Protein AF-A0A7V9KFX0-F1 (afdb_monomer_lite)

Sequence (135 aa):
MPDAVTHWNDVLLDVIRQIGGPPGPIARGGAMMHGAVYDAVNSIVPTHEPYLVTVAASSSASLDSAIAHAAHDTLAAAFPGTTVDLAGELSSALTGIGASASAAEIAAGKAVGRAAALAMVQKRTGDGSDVNLPY

Foldseek 3Di:
DPDLLVLLVVVLVVQCVQPPDDPLLSVLLVVLLVLLLQLLQCLLVVPDDRPFDRDPADVLADSSLLSLLLSLLSNCLSRVPGPRPSVVSSVVSVVVCVVPHDPVSSVRSNVSNNVSNVRSSVVVVPPCSPPDDDD

Radius of gyration: 14.94 Å; chains: 1; bounding box: 34×22×54 Å

Structure (mmCIF, N/CA/C/O backbone):
data_AF-A0A7V9KFX0-F1
#
_entry.id   AF-A0A7V9KFX0-F1
#
loop_
_atom_site.group_PDB
_atom_site.id
_atom_site.type_symbol
_atom_site.label_atom_id
_atom_site.label_alt_id
_atom_site.label_comp_id
_atom_site.label_asym_id
_atom_site.label_entity_id
_atom_site.label_seq_id
_atom_site.pdbx_PDB_ins_code
_atom_site.Cartn_x
_atom_site.Cartn_y
_atom_site.Cartn_z
_atom_site.occupancy
_atom_site.B_iso_or_equiv
_atom_site.auth_seq_id
_atom_site.auth_comp_id
_atom_site.auth_asym_id
_atom_site.auth_atom_id
_atom_site.pdbx_PDB_model_num
ATOM 1 N N . MET A 1 1 ? 3.073 11.904 14.809 1.00 49.19 1 MET A N 1
ATOM 2 C CA . MET A 1 1 ? 3.679 11.370 13.572 1.00 49.19 1 MET A CA 1
ATOM 3 C C . MET A 1 1 ? 3.079 12.114 12.387 1.00 49.19 1 MET A C 1
ATOM 5 O O . MET A 1 1 ? 1.978 12.633 12.558 1.00 49.19 1 MET A O 1
ATOM 9 N N . PRO A 1 2 ? 3.789 12.233 11.250 1.00 62.19 2 PRO A N 1
ATOM 10 C CA . PRO A 1 2 ? 3.164 12.657 10.000 1.00 62.19 2 PRO A CA 1
ATOM 11 C C . PRO A 1 2 ? 2.000 11.721 9.641 1.00 62.19 2 PRO A C 1
ATOM 13 O O . PRO A 1 2 ? 1.943 10.591 10.125 1.00 62.19 2 PRO A O 1
ATOM 16 N N . ASP A 1 3 ? 1.081 12.206 8.812 1.00 89.12 3 ASP A N 1
ATOM 17 C CA . ASP A 1 3 ? 0.002 11.408 8.225 1.00 89.12 3 ASP A CA 1
ATOM 18 C C . ASP A 1 3 ? 0.552 10.137 7.539 1.00 89.12 3 ASP A C 1
ATOM 20 O O . ASP A 1 3 ? 1.591 10.188 6.874 1.00 89.12 3 ASP A O 1
ATOM 24 N N . ALA A 1 4 ? -0.130 8.996 7.706 1.00 93.75 4 ALA A N 1
ATOM 25 C CA . ALA A 1 4 ? 0.362 7.698 7.241 1.00 93.75 4 ALA A CA 1
ATOM 26 C C . ALA A 1 4 ? 0.576 7.665 5.719 1.00 93.75 4 ALA A C 1
ATOM 28 O O . ALA A 1 4 ? 1.569 7.107 5.253 1.00 93.75 4 ALA A O 1
ATOM 29 N N . VAL A 1 5 ? -0.302 8.297 4.932 1.00 96.19 5 VAL A N 1
ATOM 30 C CA . VAL A 1 5 ? -0.151 8.353 3.468 1.00 96.19 5 VAL A CA 1
ATOM 31 C C . VAL A 1 5 ? 1.081 9.168 3.086 1.00 96.19 5 VAL A C 1
ATOM 33 O O . VAL A 1 5 ? 1.836 8.767 2.201 1.00 96.19 5 VAL A O 1
ATOM 36 N N . THR A 1 6 ? 1.316 10.279 3.783 1.00 96.62 6 THR A N 1
ATOM 37 C CA . THR A 1 6 ? 2.491 11.133 3.566 1.00 96.62 6 THR A CA 1
ATOM 38 C C . THR A 1 6 ? 3.788 10.391 3.893 1.00 96.62 6 THR A C 1
ATOM 40 O O . THR A 1 6 ? 4.719 10.415 3.093 1.00 96.62 6 THR A O 1
ATOM 43 N N . HIS A 1 7 ? 3.828 9.658 5.010 1.00 96.56 7 HIS A N 1
ATOM 44 C CA . HIS A 1 7 ? 4.980 8.829 5.372 1.00 96.56 7 HIS A CA 1
ATOM 45 C C . HIS A 1 7 ? 5.316 7.795 4.285 1.00 96.56 7 HIS A C 1
ATOM 47 O O . HIS A 1 7 ? 6.457 7.721 3.839 1.00 96.56 7 HIS A O 1
ATOM 53 N N . TRP A 1 8 ? 4.328 7.040 3.797 1.00 98.12 8 TRP A N 1
ATOM 54 C CA . TRP A 1 8 ? 4.571 6.036 2.754 1.00 98.12 8 TRP A CA 1
ATOM 55 C C . TRP A 1 8 ? 4.879 6.641 1.381 1.00 98.12 8 TRP A C 1
ATOM 57 O O . TRP A 1 8 ? 5.595 6.024 0.593 1.00 98.12 8 TRP A O 1
ATOM 67 N N . ASN A 1 9 ? 4.409 7.859 1.102 1.00 98.25 9 ASN A N 1
ATOM 68 C CA . ASN A 1 9 ? 4.879 8.621 -0.052 1.00 98.25 9 ASN A CA 1
ATOM 69 C C . ASN A 1 9 ? 6.373 8.956 0.070 1.00 98.25 9 ASN A C 1
ATOM 71 O O . ASN A 1 9 ? 7.104 8.786 -0.901 1.00 98.25 9 ASN A O 1
ATOM 75 N N . ASP A 1 10 ? 6.849 9.379 1.241 1.00 98.25 10 ASP A N 1
ATOM 76 C CA . ASP A 1 10 ? 8.277 9.651 1.442 1.00 98.25 10 ASP A CA 1
ATOM 77 C C . ASP A 1 10 ? 9.122 8.379 1.269 1.00 98.25 10 ASP A C 1
ATOM 79 O O . ASP A 1 10 ? 10.123 8.408 0.551 1.00 98.25 10 ASP A O 1
ATOM 83 N N . VAL A 1 11 ? 8.656 7.238 1.796 1.00 98.50 11 VAL A N 1
ATOM 84 C CA . VAL A 1 11 ? 9.290 5.923 1.577 1.00 98.50 11 VAL A CA 1
ATOM 85 C C . VAL A 1 11 ? 9.331 5.563 0.086 1.00 98.50 11 VAL A C 1
ATOM 87 O O . VAL A 1 11 ? 10.372 5.140 -0.417 1.00 98.50 11 VAL A O 1
ATOM 90 N N . LEU A 1 12 ? 8.238 5.767 -0.660 1.00 98.38 12 LEU A N 1
ATOM 91 C CA . LEU A 1 12 ? 8.223 5.584 -2.116 1.00 98.38 12 LEU A CA 1
ATOM 92 C C . LEU A 1 12 ? 9.262 6.480 -2.803 1.00 98.38 12 LEU A C 1
ATOM 94 O O . LEU A 1 12 ? 9.977 6.019 -3.692 1.00 98.38 12 LEU A O 1
ATOM 98 N N . LEU A 1 13 ? 9.362 7.752 -2.412 1.00 97.94 13 LEU A N 1
ATOM 99 C CA . LEU A 1 13 ? 10.342 8.668 -2.991 1.00 97.94 13 LEU A CA 1
ATOM 100 C C . LEU A 1 13 ? 11.780 8.216 -2.704 1.00 97.94 13 LEU A C 1
ATOM 102 O O . LEU A 1 13 ? 12.638 8.352 -3.576 1.00 97.94 13 LEU A O 1
ATOM 106 N N . ASP A 1 14 ? 12.046 7.636 -1.536 1.00 98.38 14 ASP A N 1
ATOM 107 C CA . ASP A 1 14 ? 13.353 7.064 -1.210 1.00 98.38 14 ASP A CA 1
ATOM 108 C C . ASP A 1 14 ? 13.658 5.807 -2.026 1.00 98.38 14 ASP A C 1
ATOM 110 O O . ASP A 1 14 ? 14.760 5.691 -2.568 1.00 98.38 14 ASP A O 1
ATOM 114 N N . VAL A 1 15 ? 12.670 4.927 -2.233 1.00 98.25 15 VAL A N 1
ATOM 115 C CA . VAL A 1 15 ? 12.787 3.787 -3.161 1.00 98.25 15 VAL A CA 1
ATOM 116 C C . VAL A 1 15 ? 13.131 4.279 -4.569 1.00 98.25 15 VAL A C 1
ATOM 118 O O . VAL A 1 15 ? 14.050 3.757 -5.200 1.00 98.25 15 VAL A O 1
ATOM 121 N N . ILE A 1 16 ? 12.450 5.322 -5.054 1.00 96.50 16 ILE A N 1
ATOM 122 C CA . ILE A 1 16 ? 12.684 5.906 -6.382 1.00 96.50 16 ILE A CA 1
ATOM 123 C C . ILE A 1 16 ? 14.095 6.491 -6.499 1.00 96.50 16 ILE A C 1
ATOM 125 O O . ILE A 1 16 ? 14.777 6.248 -7.495 1.00 96.50 16 ILE A O 1
ATOM 129 N N . ARG A 1 17 ? 14.551 7.247 -5.493 1.00 96.81 17 ARG A N 1
ATOM 130 C CA . ARG A 1 17 ? 15.913 7.809 -5.460 1.00 96.81 17 ARG A CA 1
ATOM 131 C C . ARG A 1 17 ? 16.975 6.715 -5.448 1.00 96.81 17 ARG A C 1
ATOM 133 O O . ARG A 1 17 ? 18.017 6.883 -6.074 1.00 96.81 17 ARG A O 1
ATOM 140 N N . GLN A 1 18 ? 16.711 5.620 -4.740 1.00 96.69 18 GLN A N 1
ATOM 141 C CA . GLN A 1 18 ? 17.636 4.503 -4.597 1.00 96.69 18 GLN A CA 1
ATOM 142 C C . GLN A 1 18 ? 17.713 3.634 -5.859 1.00 96.69 18 GLN A C 1
ATOM 144 O O . GLN A 1 18 ? 18.811 3.243 -6.250 1.00 96.69 18 GLN A O 1
ATOM 149 N N . ILE A 1 19 ? 16.582 3.328 -6.501 1.00 93.31 19 ILE A N 1
ATOM 150 C CA . ILE A 1 19 ? 16.547 2.439 -7.672 1.00 93.31 19 ILE A CA 1
ATOM 151 C C . ILE A 1 19 ? 16.833 3.175 -8.990 1.00 93.31 19 ILE A C 1
ATOM 153 O O . ILE A 1 19 ? 17.440 2.606 -9.898 1.00 93.31 19 ILE A O 1
ATOM 157 N N . GLY A 1 20 ? 16.425 4.445 -9.097 1.00 89.12 20 GLY A N 1
ATOM 158 C CA . GLY A 1 20 ? 16.475 5.213 -10.339 1.00 89.12 20 GLY A CA 1
ATOM 159 C C . GLY A 1 20 ? 15.667 4.567 -11.473 1.00 89.12 20 GLY A C 1
ATOM 160 O O . GLY A 1 20 ? 14.698 3.846 -11.250 1.00 89.12 20 GLY A O 1
ATOM 161 N N . GLY A 1 21 ? 16.068 4.829 -12.718 1.00 85.12 21 GLY A N 1
ATOM 162 C CA . GLY A 1 21 ? 15.475 4.204 -13.904 1.00 85.12 21 GLY A CA 1
ATOM 163 C C . GLY A 1 21 ? 14.516 5.101 -14.700 1.00 85.12 21 GLY A C 1
ATOM 164 O O . GLY A 1 21 ? 14.398 6.300 -14.436 1.00 85.12 21 GLY A O 1
ATOM 165 N N . PRO A 1 22 ? 13.878 4.546 -15.746 1.00 88.12 22 PRO A N 1
ATOM 166 C CA . PRO A 1 22 ? 13.023 5.313 -16.642 1.00 88.12 22 PRO A CA 1
ATOM 167 C C . PRO A 1 22 ? 11.714 5.754 -15.959 1.00 88.12 22 PRO A C 1
ATOM 169 O O . PRO A 1 22 ? 11.205 5.062 -15.074 1.00 88.12 22 PRO A O 1
ATOM 172 N N . PRO A 1 23 ? 11.111 6.875 -16.402 1.00 89.94 23 PRO A N 1
ATOM 173 C CA . PRO A 1 23 ? 9.943 7.463 -15.743 1.00 89.94 23 PRO A CA 1
ATOM 174 C C . PRO A 1 23 ? 8.704 6.554 -15.748 1.00 89.94 23 PRO A C 1
ATOM 176 O O . PRO A 1 23 ? 7.903 6.620 -14.821 1.00 89.94 23 PRO A O 1
ATOM 179 N N . GLY A 1 24 ? 8.548 5.685 -16.755 1.00 91.44 24 GLY A N 1
ATOM 180 C CA . GLY A 1 24 ? 7.392 4.789 -16.885 1.00 91.44 24 GLY A CA 1
ATOM 181 C C . GLY A 1 24 ? 7.257 3.782 -15.731 1.00 91.44 24 GLY A C 1
ATOM 182 O O . GLY A 1 24 ? 6.266 3.840 -15.001 1.00 91.44 24 GLY A O 1
ATOM 183 N N . PRO A 1 25 ? 8.237 2.881 -15.519 1.00 91.56 25 PRO A N 1
ATOM 184 C CA . PRO A 1 25 ? 8.213 1.923 -14.411 1.00 91.56 25 PRO A CA 1
ATOM 185 C C . PRO A 1 25 ? 8.089 2.572 -13.028 1.00 91.56 25 PRO A C 1
ATOM 187 O O . PRO A 1 25 ? 7.324 2.092 -12.193 1.00 91.56 25 PRO A O 1
ATOM 190 N N . ILE A 1 26 ? 8.776 3.697 -12.808 1.00 94.12 26 ILE A N 1
ATOM 191 C CA . ILE A 1 26 ? 8.702 4.456 -11.554 1.00 94.12 26 ILE A CA 1
ATOM 192 C C . ILE A 1 26 ? 7.279 4.974 -11.305 1.00 94.12 26 ILE A C 1
ATOM 194 O O . ILE A 1 26 ? 6.709 4.739 -10.237 1.00 94.12 26 ILE A O 1
ATOM 198 N N . ALA A 1 27 ? 6.676 5.634 -12.300 1.00 95.19 27 ALA A N 1
ATOM 199 C CA . ALA A 1 27 ? 5.312 6.145 -12.193 1.00 95.19 27 ALA A CA 1
ATOM 200 C C . ALA A 1 27 ? 4.301 5.014 -11.956 1.00 95.19 27 ALA A C 1
ATOM 202 O O . ALA A 1 27 ? 3.379 5.162 -11.154 1.00 95.19 27 ALA A O 1
ATOM 203 N N . ARG A 1 28 ? 4.502 3.858 -12.604 1.00 96.31 28 ARG A N 1
ATOM 204 C CA . ARG A 1 28 ? 3.664 2.673 -12.402 1.00 96.31 28 ARG A CA 1
ATOM 205 C C . ARG A 1 28 ? 3.745 2.158 -10.966 1.00 96.31 28 ARG A C 1
ATOM 207 O O . ARG A 1 28 ? 2.700 1.921 -10.370 1.00 96.31 28 ARG A O 1
ATOM 214 N N . GLY A 1 29 ? 4.944 2.002 -10.405 1.00 96.69 29 GLY A N 1
ATOM 215 C CA . GLY A 1 29 ? 5.106 1.537 -9.025 1.00 96.69 29 GLY A CA 1
ATOM 216 C C . GLY A 1 29 ? 4.463 2.480 -8.001 1.00 96.69 29 GLY A C 1
ATOM 217 O O . GLY A 1 29 ? 3.764 2.023 -7.098 1.00 96.69 29 GLY A O 1
ATOM 218 N N . GLY A 1 30 ? 4.594 3.797 -8.197 1.00 97.44 30 GLY A N 1
ATOM 219 C CA . GLY A 1 30 ? 3.905 4.786 -7.361 1.00 97.44 30 GLY A CA 1
ATOM 220 C C . GLY A 1 30 ? 2.378 4.715 -7.472 1.00 97.44 30 GLY A C 1
ATOM 221 O O . GLY A 1 30 ? 1.679 4.707 -6.458 1.00 97.44 30 GLY A O 1
ATOM 222 N N . ALA A 1 31 ? 1.848 4.583 -8.692 1.00 98.12 31 ALA A N 1
ATOM 223 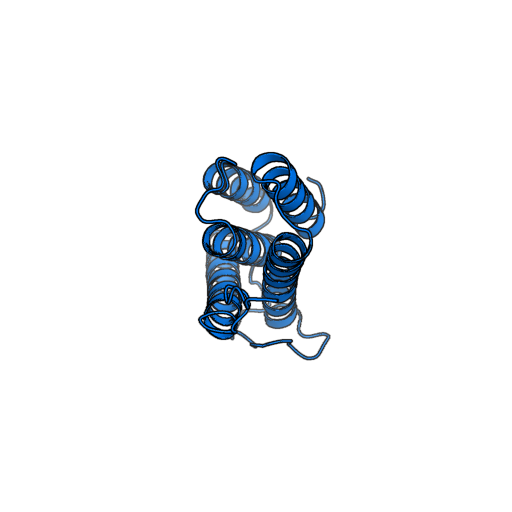C CA . ALA A 1 31 ? 0.411 4.427 -8.922 1.00 98.12 31 ALA A CA 1
ATOM 224 C C . ALA A 1 31 ? -0.144 3.137 -8.296 1.00 98.12 31 ALA A C 1
ATOM 226 O O . ALA A 1 31 ? -1.244 3.143 -7.744 1.00 98.12 31 ALA A O 1
ATOM 227 N N . MET A 1 32 ? 0.620 2.042 -8.339 1.00 98.69 32 MET A N 1
ATOM 228 C CA . MET A 1 32 ? 0.255 0.796 -7.666 1.00 98.69 32 MET A CA 1
ATOM 229 C C . MET A 1 32 ? 0.118 0.999 -6.159 1.00 98.69 32 MET A C 1
ATOM 231 O O . MET A 1 32 ? -0.916 0.646 -5.594 1.00 98.69 32 MET A O 1
ATOM 235 N N . MET A 1 33 ? 1.126 1.595 -5.513 1.00 98.75 33 MET A N 1
ATOM 236 C CA . MET A 1 33 ? 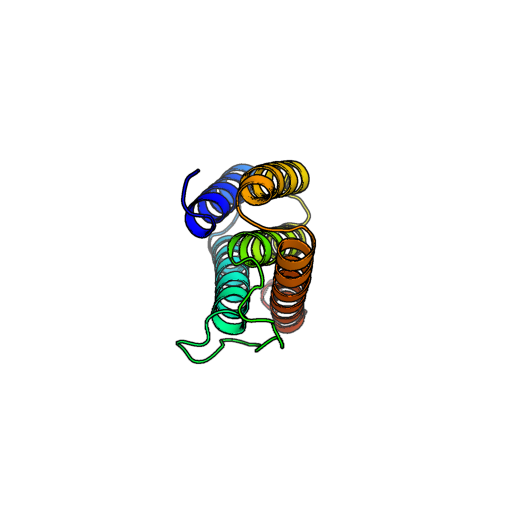1.099 1.833 -4.069 1.00 98.75 33 MET A CA 1
ATOM 237 C C . MET A 1 33 ? -0.115 2.678 -3.669 1.00 98.75 33 MET A C 1
ATOM 239 O O . MET A 1 33 ? -0.888 2.272 -2.802 1.00 98.75 33 MET A O 1
ATOM 243 N N . HIS A 1 34 ? -0.326 3.821 -4.328 1.00 98.69 34 HIS A N 1
ATOM 244 C CA . HIS A 1 34 ? -1.439 4.708 -3.989 1.00 98.69 34 HIS A CA 1
ATOM 245 C C . HIS A 1 34 ? -2.810 4.096 -4.289 1.00 98.69 34 HIS A C 1
ATOM 247 O O . HIS A 1 34 ? -3.737 4.310 -3.513 1.00 98.69 34 HIS A O 1
ATOM 253 N N . GLY A 1 35 ? -2.953 3.299 -5.352 1.00 98.62 35 GLY A N 1
ATOM 254 C CA . GLY A 1 35 ? -4.204 2.590 -5.626 1.00 98.62 35 GLY A CA 1
ATOM 255 C C . GLY A 1 35 ? -4.519 1.514 -4.579 1.00 98.62 35 GLY A C 1
ATOM 256 O O . GLY A 1 35 ? -5.666 1.388 -4.162 1.00 98.62 35 GLY A O 1
ATOM 257 N N . ALA A 1 36 ? -3.508 0.782 -4.095 1.00 98.81 36 ALA A N 1
ATOM 258 C CA . ALA A 1 36 ? -3.690 -0.185 -3.011 1.00 98.81 36 ALA A CA 1
ATOM 259 C C . ALA A 1 36 ? -4.052 0.506 -1.684 1.00 98.81 36 ALA A C 1
ATOM 261 O O . ALA A 1 36 ? -4.949 0.056 -0.974 1.00 98.81 36 ALA A O 1
ATOM 262 N N . VAL A 1 37 ? -3.388 1.623 -1.366 1.00 98.75 37 VAL A N 1
ATOM 263 C CA . VAL A 1 37 ? -3.713 2.457 -0.197 1.00 98.75 37 VAL A CA 1
ATOM 264 C C . VAL A 1 37 ? -5.142 2.996 -0.288 1.00 98.75 37 VAL A C 1
ATOM 266 O O . VAL A 1 37 ? -5.876 2.939 0.696 1.00 98.75 37 VAL A O 1
ATOM 269 N N . TYR A 1 38 ? -5.563 3.466 -1.464 1.00 98.44 38 TYR A N 1
ATOM 270 C CA . TYR A 1 38 ? -6.917 3.962 -1.697 1.00 98.44 38 TYR A CA 1
ATOM 271 C C . TYR A 1 38 ? -7.982 2.894 -1.418 1.00 98.44 38 TYR A C 1
ATOM 273 O O . TYR A 1 38 ? -8.906 3.142 -0.642 1.00 98.44 38 TYR A O 1
ATOM 281 N N . ASP A 1 39 ? -7.823 1.688 -1.970 1.00 98.56 39 ASP A N 1
ATOM 282 C CA . ASP A 1 39 ? -8.757 0.581 -1.736 1.00 98.56 39 ASP A CA 1
ATOM 283 C C . ASP A 1 39 ? -8.775 0.134 -0.271 1.00 98.56 39 ASP A C 1
ATOM 285 O O . ASP A 1 39 ? -9.841 -0.166 0.271 1.00 98.56 39 ASP A O 1
ATOM 289 N N . ALA A 1 40 ? -7.621 0.134 0.402 1.00 98.44 40 ALA A N 1
ATOM 290 C CA . ALA A 1 40 ? -7.536 -0.188 1.822 1.00 98.44 40 ALA A CA 1
ATOM 291 C C . ALA A 1 40 ? -8.303 0.827 2.687 1.00 98.44 40 ALA A C 1
ATOM 293 O O . ALA A 1 40 ? -9.094 0.435 3.546 1.00 98.44 40 ALA A O 1
ATOM 294 N N . VAL A 1 41 ? -8.117 2.127 2.432 1.00 97.56 41 VAL A N 1
ATOM 295 C CA . VAL A 1 41 ? -8.825 3.201 3.146 1.00 97.56 41 VAL A CA 1
ATOM 296 C C . VAL A 1 41 ? -10.321 3.140 2.862 1.00 97.56 41 VAL A C 1
ATOM 298 O O . VAL A 1 41 ? -11.118 3.143 3.797 1.00 97.56 41 VAL A O 1
ATOM 301 N N . ASN A 1 42 ? -10.715 3.026 1.593 1.00 97.12 42 ASN A N 1
ATOM 302 C CA . ASN A 1 42 ? -12.121 3.015 1.202 1.00 97.12 42 ASN A CA 1
ATOM 303 C C . ASN A 1 42 ? -12.854 1.731 1.638 1.00 97.12 42 ASN A C 1
ATOM 305 O O . ASN A 1 42 ? -14.071 1.733 1.789 1.00 97.12 42 ASN A O 1
ATOM 309 N N . SER A 1 43 ? -12.128 0.644 1.913 1.00 97.75 43 SER A N 1
ATOM 310 C CA . SER A 1 43 ? -12.698 -0.560 2.534 1.00 97.75 43 SER A CA 1
ATOM 311 C C . SER A 1 43 ? -13.092 -0.347 4.004 1.00 97.75 43 SER A C 1
ATOM 313 O O . SER A 1 43 ? -14.027 -0.986 4.480 1.00 97.75 43 SER A O 1
ATOM 315 N N . ILE A 1 44 ? -12.403 0.543 4.728 1.00 97.25 44 ILE A N 1
ATOM 316 C CA . ILE A 1 44 ? -12.671 0.840 6.150 1.00 97.25 44 ILE A CA 1
ATOM 317 C C . ILE A 1 44 ? -13.599 2.052 6.294 1.00 97.25 44 ILE A C 1
ATOM 319 O O . ILE A 1 44 ? -14.506 2.052 7.126 1.00 97.25 44 ILE A O 1
ATOM 323 N N . VAL A 1 45 ? -13.389 3.079 5.469 1.00 95.38 45 VAL A N 1
ATOM 324 C CA . VAL A 1 45 ? -14.170 4.320 5.429 1.00 95.38 45 VAL A CA 1
ATOM 325 C C . VAL A 1 45 ? -14.775 4.469 4.025 1.00 95.38 45 VAL A C 1
ATOM 327 O O . VAL A 1 45 ? -14.215 5.181 3.185 1.00 95.38 45 VAL A O 1
ATOM 330 N N . PRO A 1 46 ? -15.904 3.785 3.748 1.00 92.94 46 PRO A N 1
ATOM 331 C CA . PRO A 1 46 ? -16.484 3.673 2.410 1.00 92.94 46 PRO A CA 1
ATOM 332 C C . PRO A 1 46 ? -17.172 4.974 1.999 1.00 92.94 46 PRO A C 1
ATOM 334 O O . PRO A 1 46 ? -18.378 5.154 2.156 1.00 92.94 46 PRO A O 1
ATOM 337 N N . THR A 1 47 ? -16.373 5.907 1.497 1.00 93.75 47 THR A N 1
ATOM 338 C CA . THR A 1 47 ? -16.816 7.245 1.078 1.00 93.75 47 THR A CA 1
ATOM 339 C C . THR A 1 47 ? -16.868 7.395 -0.437 1.00 93.75 47 THR A C 1
ATOM 341 O O . THR A 1 47 ? -17.523 8.309 -0.929 1.00 93.75 47 THR A O 1
ATOM 344 N N . HIS A 1 48 ? -16.198 6.507 -1.172 1.00 94.56 48 HIS A N 1
ATOM 345 C CA . HIS A 1 48 ? -16.052 6.567 -2.621 1.00 94.56 48 HIS A CA 1
ATOM 346 C C . HIS A 1 48 ? -16.221 5.181 -3.262 1.00 94.56 48 HIS A C 1
ATOM 348 O O . HIS A 1 48 ? -16.406 4.174 -2.577 1.00 94.56 48 HIS A O 1
ATOM 354 N N . GLU A 1 49 ? -16.164 5.118 -4.591 1.00 95.50 49 GLU A N 1
ATOM 355 C CA . GLU A 1 49 ? -16.108 3.854 -5.325 1.00 95.50 49 GLU A CA 1
ATOM 356 C C . GLU A 1 49 ? -14.683 3.268 -5.253 1.00 95.50 49 GLU A C 1
ATOM 358 O O . GLU A 1 49 ? -13.727 3.990 -5.535 1.00 95.50 49 GLU A O 1
ATOM 363 N N . PRO A 1 50 ? -14.506 1.992 -4.864 1.00 95.19 50 PRO A N 1
ATOM 364 C CA . PRO A 1 50 ? -13.193 1.349 -4.866 1.00 95.19 50 PRO A CA 1
ATOM 365 C C . PRO A 1 50 ? -12.602 1.268 -6.276 1.00 95.19 50 PRO A C 1
ATOM 367 O O . PRO A 1 50 ? -13.324 1.129 -7.260 1.00 95.19 50 PRO A O 1
ATOM 370 N N . TYR A 1 51 ? -11.275 1.282 -6.370 1.00 97.31 51 TYR A N 1
ATOM 371 C CA . TYR A 1 51 ? -10.558 1.142 -7.630 1.00 97.31 51 TYR A CA 1
ATOM 372 C C . TYR A 1 51 ? -10.550 -0.307 -8.140 1.00 97.31 51 TYR A C 1
ATOM 374 O O . TYR A 1 51 ? -10.885 -0.550 -9.301 1.00 97.31 51 TYR A O 1
ATOM 382 N N . LEU A 1 52 ? -10.158 -1.276 -7.303 1.00 97.88 52 LEU A N 1
ATOM 383 C CA . LEU A 1 52 ? -10.116 -2.703 -7.661 1.00 97.88 52 LEU A CA 1
ATOM 384 C C . LEU A 1 52 ? -10.903 -3.587 -6.701 1.00 97.88 52 LEU A C 1
ATOM 386 O O . LEU A 1 52 ? -11.498 -4.568 -7.150 1.00 97.88 52 LEU A O 1
ATOM 390 N N . VAL A 1 53 ? -10.866 -3.302 -5.398 1.00 97.88 53 VAL A N 1
ATOM 391 C CA . VAL A 1 53 ? -11.435 -4.201 -4.387 1.00 97.88 53 VAL A CA 1
ATOM 392 C C . VAL A 1 53 ? -12.059 -3.457 -3.208 1.00 97.88 53 VAL A C 1
ATOM 394 O O . VAL A 1 53 ? -11.531 -2.461 -2.723 1.00 97.88 53 VAL A O 1
ATOM 397 N N . THR A 1 54 ? -13.169 -3.998 -2.698 1.00 97.25 54 THR A N 1
ATOM 398 C CA . THR A 1 54 ? -13.658 -3.728 -1.339 1.00 97.25 54 THR A CA 1
ATOM 399 C C . THR A 1 54 ? -13.372 -4.939 -0.471 1.00 97.25 54 THR A C 1
ATOM 401 O O . THR A 1 54 ? -13.843 -6.041 -0.757 1.00 97.25 54 THR A O 1
ATOM 404 N N . VAL A 1 55 ? -12.621 -4.743 0.605 1.00 95.75 55 VAL A N 1
ATOM 405 C CA . VAL A 1 55 ? -12.350 -5.786 1.593 1.00 95.75 55 VAL A CA 1
ATOM 406 C C . VAL A 1 55 ? -13.349 -5.642 2.733 1.00 95.75 55 VAL A C 1
ATOM 408 O O . VAL A 1 55 ? -13.531 -4.552 3.266 1.00 95.75 55 VAL A O 1
ATOM 411 N N . ALA A 1 56 ? -13.992 -6.739 3.133 1.00 94.06 56 ALA A N 1
ATOM 412 C CA . ALA A 1 56 ? -14.847 -6.721 4.314 1.00 94.06 56 ALA A CA 1
ATOM 413 C C . ALA A 1 56 ? -14.007 -6.364 5.553 1.00 94.06 56 ALA A C 1
ATOM 415 O O . ALA A 1 56 ? -13.072 -7.085 5.905 1.00 94.06 56 ALA A O 1
ATOM 416 N N . ALA A 1 57 ? -14.347 -5.255 6.205 1.00 89.62 57 ALA A N 1
ATOM 417 C CA . ALA A 1 57 ? -13.610 -4.714 7.336 1.00 89.62 57 ALA A CA 1
ATOM 418 C C . ALA A 1 57 ? -14.562 -4.305 8.463 1.00 89.62 57 ALA A C 1
ATOM 420 O O . ALA A 1 57 ? -15.689 -3.873 8.221 1.00 89.62 57 ALA A O 1
ATOM 421 N N . SER A 1 58 ? -14.094 -4.412 9.708 1.00 88.81 58 SER A N 1
ATOM 422 C CA . SER A 1 58 ? -14.732 -3.699 10.818 1.00 88.81 58 SER A CA 1
ATOM 423 C C . SER A 1 58 ? -14.487 -2.202 10.648 1.00 88.81 58 SER A C 1
ATOM 425 O O . SER A 1 58 ? -13.373 -1.807 10.309 1.00 88.81 58 SER A O 1
ATOM 427 N N . SER A 1 59 ? -15.469 -1.364 10.982 1.00 88.56 59 SER A N 1
ATOM 428 C CA . SER A 1 59 ? -15.272 0.091 11.048 1.00 88.56 59 SER A CA 1
ATOM 429 C C . SER A 1 59 ? -14.264 0.512 12.127 1.00 88.56 59 SER A C 1
ATOM 431 O O . SER A 1 59 ? -13.789 1.641 12.108 1.00 88.56 59 SER A O 1
ATOM 433 N N . SER A 1 60 ? -13.927 -0.388 13.059 1.00 92.69 60 SER A N 1
ATOM 434 C CA . SER A 1 60 ? -12.862 -0.192 14.049 1.00 92.69 60 SER A CA 1
ATOM 435 C C . SER A 1 60 ? -11.468 -0.587 13.546 1.00 92.69 60 SER A C 1
ATOM 437 O O . SER A 1 60 ? -10.495 -0.430 14.274 1.00 92.69 60 SER A O 1
ATOM 439 N N . ALA A 1 61 ? -11.332 -1.138 12.333 1.00 97.12 61 ALA A N 1
ATOM 440 C CA . ALA A 1 61 ? -10.022 -1.490 11.794 1.00 97.12 61 ALA A CA 1
ATOM 441 C C . ALA A 1 61 ? -9.110 -0.253 11.732 1.00 97.12 61 ALA A C 1
ATOM 443 O O . ALA A 1 61 ? -9.526 0.823 11.307 1.00 97.12 61 ALA A O 1
ATOM 444 N N . SER A 1 62 ? -7.850 -0.411 12.143 1.00 97.31 62 SER A N 1
ATOM 445 C CA . SER A 1 62 ? -6.885 0.688 12.132 1.00 97.31 62 SER A CA 1
ATOM 446 C C . SER A 1 62 ? -6.567 1.104 10.693 1.00 97.31 62 SER A C 1
ATOM 448 O O . SER A 1 62 ? -5.953 0.338 9.943 1.00 97.31 62 SER A O 1
ATOM 450 N N . LEU A 1 63 ? -6.955 2.331 10.328 1.00 96.56 63 LEU A N 1
ATOM 451 C CA . LEU A 1 63 ? -6.641 2.935 9.030 1.00 96.56 63 LEU A CA 1
ATOM 452 C C . LEU A 1 63 ? -5.134 2.987 8.784 1.00 96.56 63 LEU A C 1
ATOM 454 O O . LEU A 1 63 ? -4.674 2.529 7.743 1.00 96.56 63 LEU A O 1
ATOM 458 N N . ASP A 1 64 ? -4.363 3.461 9.760 1.00 97.12 64 ASP A N 1
ATOM 459 C CA . ASP A 1 64 ? -2.908 3.572 9.634 1.00 97.12 64 ASP A CA 1
ATOM 460 C C . ASP A 1 64 ? -2.249 2.202 9.416 1.00 97.12 64 ASP A C 1
ATOM 462 O O . ASP A 1 64 ? -1.334 2.072 8.604 1.00 97.12 64 ASP A O 1
ATOM 466 N N . SER A 1 65 ? -2.746 1.147 10.078 1.00 97.81 65 SER A N 1
ATOM 467 C CA . SER A 1 65 ? -2.240 -0.214 9.867 1.00 97.81 65 SER A CA 1
ATOM 468 C C . SER A 1 65 ? -2.593 -0.744 8.474 1.00 97.81 65 SER A C 1
ATOM 470 O O . SER A 1 65 ? -1.764 -1.398 7.836 1.00 97.81 65 SER A O 1
ATOM 472 N N . ALA A 1 66 ? -3.795 -0.436 7.976 1.00 98.44 66 ALA A N 1
ATOM 473 C CA . ALA A 1 66 ? -4.214 -0.803 6.627 1.00 98.44 66 ALA A CA 1
ATOM 474 C C . ALA A 1 66 ? -3.384 -0.090 5.555 1.00 98.44 66 ALA A C 1
ATOM 476 O O . ALA A 1 66 ? -2.892 -0.746 4.638 1.00 98.44 66 ALA A O 1
ATOM 477 N N . ILE A 1 67 ? -3.161 1.218 5.708 1.00 98.62 67 ILE A N 1
ATOM 478 C CA . ILE A 1 67 ? -2.293 2.016 4.834 1.00 98.62 67 ILE A CA 1
ATOM 479 C C . ILE A 1 67 ? -0.876 1.437 4.842 1.00 98.62 67 ILE A C 1
ATOM 481 O O . ILE A 1 67 ? -0.315 1.187 3.776 1.00 98.62 67 ILE A O 1
ATOM 485 N N . ALA A 1 68 ? -0.324 1.154 6.026 1.00 98.56 68 ALA A N 1
ATOM 486 C CA . ALA A 1 68 ? 1.043 0.667 6.152 1.00 98.56 68 ALA A CA 1
ATOM 487 C C . ALA A 1 68 ? 1.265 -0.694 5.497 1.00 98.56 68 ALA A C 1
ATOM 489 O O . ALA A 1 68 ? 2.228 -0.876 4.754 1.00 98.56 68 ALA A O 1
ATOM 490 N N . HIS A 1 69 ? 0.352 -1.640 5.706 1.00 98.81 69 HIS A N 1
ATOM 491 C CA . HIS A 1 69 ? 0.449 -2.940 5.052 1.00 98.81 69 HIS A CA 1
ATOM 492 C C . HIS A 1 69 ? 0.172 -2.875 3.546 1.00 98.81 69 HIS A C 1
ATOM 494 O O . HIS A 1 69 ? 0.839 -3.584 2.794 1.00 98.81 69 HIS A O 1
ATOM 500 N N . ALA A 1 70 ? -0.760 -2.026 3.097 1.00 98.88 70 ALA A N 1
ATOM 501 C CA . ALA A 1 70 ? -1.027 -1.839 1.672 1.00 98.88 70 ALA A CA 1
ATOM 502 C C . ALA A 1 70 ? 0.194 -1.266 0.940 1.00 98.88 70 ALA A C 1
ATOM 504 O O . ALA A 1 70 ? 0.586 -1.774 -0.113 1.00 98.88 70 ALA A O 1
ATOM 505 N N . ALA A 1 71 ? 0.816 -0.236 1.514 1.00 98.81 71 ALA A N 1
ATOM 506 C CA . ALA A 1 71 ? 1.989 0.405 0.944 1.00 98.81 71 ALA A CA 1
ATOM 507 C C . ALA A 1 71 ? 3.209 -0.524 0.963 1.00 98.81 71 ALA A C 1
ATOM 509 O O . ALA A 1 71 ? 3.789 -0.768 -0.093 1.00 98.81 71 ALA A O 1
ATOM 510 N N . HIS A 1 72 ? 3.542 -1.107 2.120 1.00 98.81 72 HIS A N 1
ATOM 511 C CA . HIS A 1 72 ? 4.667 -2.033 2.271 1.00 98.81 72 HIS A CA 1
ATOM 512 C C . HIS A 1 72 ? 4.620 -3.183 1.257 1.00 98.81 72 HIS A C 1
ATOM 514 O O . HIS A 1 72 ? 5.560 -3.369 0.483 1.00 98.81 72 HIS A O 1
ATOM 520 N N . ASP A 1 73 ? 3.521 -3.948 1.243 1.00 98.81 73 ASP A N 1
ATOM 521 C CA . ASP A 1 73 ? 3.425 -5.157 0.421 1.00 98.81 73 ASP A CA 1
ATOM 522 C C . ASP A 1 73 ? 3.414 -4.796 -1.080 1.00 98.81 73 ASP A C 1
ATOM 524 O O . ASP A 1 73 ? 3.985 -5.524 -1.896 1.00 98.81 73 ASP A O 1
ATOM 528 N N . THR A 1 74 ? 2.844 -3.642 -1.455 1.00 98.81 74 THR A N 1
ATOM 529 C CA . THR A 1 74 ? 2.851 -3.172 -2.850 1.00 98.81 74 THR A CA 1
ATOM 530 C C . THR A 1 74 ? 4.225 -2.672 -3.288 1.00 98.81 74 THR A C 1
ATOM 532 O O . THR A 1 74 ? 4.651 -2.998 -4.394 1.00 98.81 74 THR A O 1
ATOM 535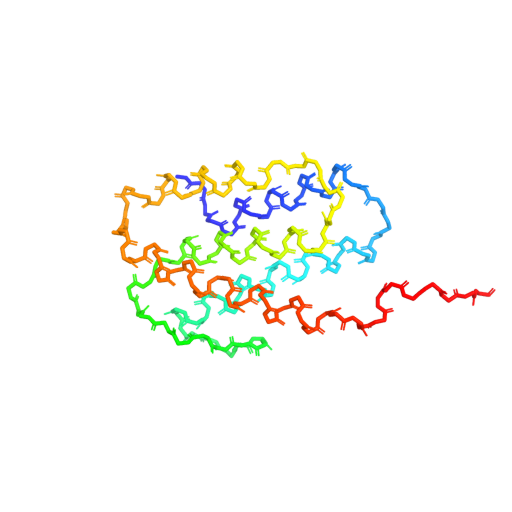 N N . LEU A 1 75 ? 4.941 -1.917 -2.447 1.00 98.62 75 LEU A N 1
ATOM 536 C CA . LEU A 1 75 ? 6.298 -1.451 -2.748 1.00 98.62 75 LEU A CA 1
ATOM 537 C C . LEU A 1 75 ? 7.275 -2.622 -2.873 1.00 98.62 75 LEU A C 1
ATOM 539 O O . LEU A 1 75 ? 8.039 -2.667 -3.835 1.00 98.62 75 LEU A O 1
ATOM 543 N N . ALA A 1 76 ? 7.197 -3.600 -1.967 1.00 98.44 76 ALA A N 1
ATOM 544 C CA . ALA A 1 76 ? 8.022 -4.805 -2.025 1.00 98.44 76 ALA A CA 1
ATOM 545 C C . ALA A 1 76 ? 7.803 -5.597 -3.328 1.00 98.44 76 ALA A C 1
ATOM 547 O O . ALA A 1 76 ? 8.751 -6.134 -3.899 1.00 98.44 76 ALA A O 1
ATOM 548 N N . ALA A 1 77 ? 6.563 -5.643 -3.827 1.00 97.69 77 ALA A N 1
ATOM 549 C CA . ALA A 1 77 ? 6.236 -6.303 -5.088 1.00 97.69 77 ALA A CA 1
ATOM 550 C C . ALA A 1 77 ? 6.613 -5.471 -6.327 1.00 97.69 77 ALA A C 1
ATOM 552 O O . ALA A 1 77 ? 7.072 -6.027 -7.323 1.00 97.69 77 ALA A O 1
ATOM 553 N N . ALA A 1 78 ? 6.411 -4.152 -6.288 1.00 96.38 78 ALA A N 1
ATOM 554 C CA . ALA A 1 78 ? 6.692 -3.257 -7.410 1.00 96.38 78 ALA A CA 1
ATOM 555 C C . ALA A 1 78 ? 8.196 -3.013 -7.613 1.00 96.38 78 ALA A C 1
ATOM 557 O O . ALA A 1 78 ? 8.629 -2.776 -8.740 1.00 96.38 78 ALA A O 1
ATOM 558 N N . PHE A 1 79 ? 8.988 -3.094 -6.540 1.00 96.31 79 PHE A N 1
ATOM 559 C CA . PHE A 1 79 ? 10.419 -2.796 -6.539 1.00 96.31 79 PHE A CA 1
ATOM 560 C C . PHE A 1 79 ? 11.228 -3.907 -5.847 1.00 96.31 79 PHE A C 1
ATOM 562 O O . PHE A 1 79 ? 11.886 -3.652 -4.840 1.00 96.31 79 PHE A O 1
ATOM 569 N N . PRO A 1 80 ? 11.255 -5.140 -6.386 1.00 94.69 80 PRO A N 1
ATOM 570 C CA . PRO A 1 80 ? 11.894 -6.284 -5.724 1.00 94.69 80 PRO A CA 1
ATOM 571 C C . PRO A 1 80 ? 13.414 -6.132 -5.512 1.00 94.69 80 PRO A C 1
ATOM 573 O O . PRO A 1 80 ? 14.000 -6.887 -4.744 1.00 94.69 80 PRO A O 1
ATOM 576 N N . GLY A 1 81 ? 14.062 -5.179 -6.193 1.00 94.31 81 GLY A N 1
ATOM 577 C CA . GLY A 1 81 ? 15.485 -4.855 -6.038 1.00 94.31 81 GLY A CA 1
ATOM 578 C C . GLY A 1 81 ? 15.780 -3.657 -5.128 1.00 94.31 81 GLY A C 1
ATOM 579 O O . GLY A 1 81 ? 16.920 -3.189 -5.108 1.00 94.31 81 GLY A O 1
ATOM 580 N N . THR A 1 82 ? 14.782 -3.107 -4.428 1.00 97.12 82 THR A N 1
ATOM 581 C CA . THR A 1 82 ? 15.026 -1.996 -3.500 1.00 97.12 82 THR A CA 1
ATOM 582 C C . THR A 1 82 ? 15.878 -2.440 -2.308 1.00 97.12 82 THR A C 1
ATOM 584 O O . THR A 1 82 ? 15.752 -3.560 -1.818 1.00 97.12 82 THR A O 1
ATOM 587 N N . THR A 1 83 ? 16.752 -1.552 -1.838 1.00 97.62 83 THR A N 1
ATOM 588 C CA . THR A 1 83 ? 17.531 -1.724 -0.601 1.00 97.62 83 THR A CA 1
ATOM 589 C C . THR A 1 83 ? 17.020 -0.833 0.529 1.00 97.62 83 THR A C 1
ATOM 591 O O . THR A 1 83 ? 17.655 -0.769 1.578 1.00 97.62 83 THR A O 1
ATOM 594 N N . VAL A 1 84 ? 15.918 -0.105 0.315 1.00 98.19 84 VAL A N 1
ATOM 595 C CA . VAL A 1 84 ? 15.221 0.610 1.389 1.00 98.19 84 VAL A CA 1
ATOM 596 C C . VAL A 1 84 ? 14.661 -0.426 2.362 1.00 98.19 84 VAL A C 1
ATOM 598 O O . VAL A 1 84 ? 14.073 -1.423 1.937 1.00 98.19 84 VAL A O 1
ATOM 601 N N . ASP A 1 85 ? 14.847 -0.209 3.664 1.00 98.38 85 ASP A N 1
ATOM 602 C CA . ASP A 1 85 ? 14.381 -1.130 4.704 1.00 98.38 85 ASP A CA 1
ATOM 603 C C . ASP A 1 85 ? 12.866 -1.000 4.929 1.00 98.38 85 ASP A C 1
ATOM 605 O O . ASP A 1 85 ? 12.399 -0.473 5.937 1.00 98.38 85 ASP A O 1
ATOM 609 N N . LEU A 1 86 ? 12.078 -1.491 3.968 1.00 98.62 86 LEU A N 1
ATOM 610 C CA . LEU A 1 86 ? 10.615 -1.446 4.031 1.00 98.62 86 LEU A CA 1
ATOM 611 C C . LEU A 1 86 ? 10.073 -2.137 5.294 1.00 98.62 86 LEU A C 1
ATOM 613 O O . LEU A 1 86 ? 9.088 -1.682 5.876 1.00 98.62 86 LEU A O 1
ATOM 617 N N . ALA A 1 87 ? 10.720 -3.217 5.743 1.00 98.38 87 ALA A N 1
ATOM 618 C CA . ALA A 1 87 ? 10.321 -3.932 6.951 1.00 98.38 87 ALA A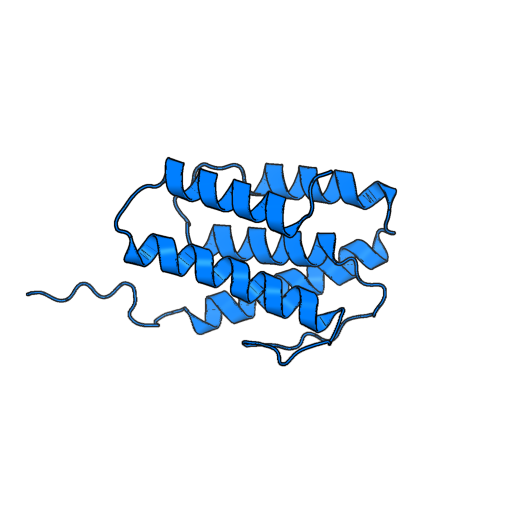 CA 1
ATOM 619 C C . ALA A 1 87 ? 10.561 -3.087 8.214 1.00 98.38 87 ALA A C 1
ATOM 621 O O . ALA A 1 87 ? 9.708 -3.066 9.108 1.00 98.38 87 ALA A O 1
ATOM 622 N N . GLY A 1 88 ? 11.685 -2.368 8.270 1.00 98.31 88 GLY A N 1
ATOM 623 C CA . GLY A 1 88 ? 11.982 -1.379 9.302 1.00 98.31 88 GLY A CA 1
ATOM 624 C C . GLY A 1 88 ? 10.959 -0.243 9.335 1.00 98.31 88 GLY A C 1
ATOM 625 O O . GLY A 1 88 ? 10.410 0.045 10.402 1.00 98.31 88 GLY A O 1
ATOM 626 N N . GLU A 1 89 ? 10.620 0.329 8.175 1.00 98.12 89 GLU A N 1
ATOM 627 C CA . GLU A 1 89 ? 9.597 1.382 8.061 1.00 98.12 89 GLU A CA 1
ATOM 628 C C . GLU A 1 89 ? 8.218 0.890 8.527 1.00 98.12 89 GLU A C 1
ATOM 630 O O . GLU A 1 89 ? 7.556 1.537 9.343 1.00 98.12 89 GLU A O 1
ATOM 635 N N . LEU A 1 90 ? 7.815 -0.319 8.119 1.00 98.25 90 LEU A N 1
ATOM 636 C CA . LEU A 1 90 ? 6.578 -0.941 8.595 1.00 98.25 90 LEU A CA 1
ATOM 637 C C . LEU A 1 90 ? 6.590 -1.136 10.120 1.00 98.25 90 LEU A C 1
ATOM 639 O O . LEU A 1 90 ? 5.599 -0.838 10.787 1.00 98.25 90 LEU A O 1
ATOM 643 N N . SER A 1 91 ? 7.697 -1.614 10.693 1.00 97.00 91 SER A N 1
ATOM 644 C CA . SER A 1 91 ? 7.826 -1.800 12.144 1.00 97.00 91 SER A CA 1
ATOM 645 C C . SER A 1 91 ? 7.734 -0.473 12.907 1.00 97.00 91 SER A C 1
ATOM 647 O O . SER A 1 91 ? 7.093 -0.403 13.962 1.00 97.00 91 SER A O 1
ATOM 649 N N . SER A 1 92 ? 8.351 0.585 12.377 1.00 94.81 92 SER A N 1
ATOM 650 C CA . SER A 1 92 ? 8.284 1.941 12.929 1.00 94.81 92 SER A CA 1
ATOM 651 C C . SER A 1 92 ? 6.848 2.478 12.909 1.00 94.81 92 SER A C 1
ATOM 653 O O . SER A 1 92 ? 6.328 2.901 13.948 1.00 94.81 92 SER A O 1
ATOM 655 N N . ALA A 1 93 ? 6.159 2.350 11.768 1.00 94.81 93 ALA A N 1
ATOM 656 C CA . ALA A 1 93 ? 4.764 2.752 11.616 1.00 94.81 93 ALA A CA 1
ATOM 657 C C . ALA A 1 93 ? 3.843 2.016 12.607 1.00 94.81 93 ALA A C 1
ATOM 659 O O . ALA A 1 93 ? 3.065 2.648 13.322 1.00 94.81 93 ALA A O 1
ATOM 660 N N . LEU A 1 94 ? 3.971 0.688 12.730 1.00 95.25 94 LEU A N 1
ATOM 661 C CA . LEU A 1 94 ? 3.161 -0.114 13.659 1.00 95.25 94 LEU A CA 1
ATOM 662 C C . LEU A 1 94 ? 3.425 0.229 15.133 1.00 95.25 94 LEU A C 1
ATOM 664 O O . LEU A 1 94 ? 2.492 0.224 15.938 1.00 95.25 94 LEU A O 1
ATOM 668 N N . THR A 1 95 ? 4.665 0.572 15.488 1.00 93.44 95 THR A N 1
ATOM 669 C CA . THR A 1 95 ? 5.009 1.026 16.845 1.00 93.44 95 THR A CA 1
ATOM 670 C C . THR A 1 95 ? 4.319 2.349 17.177 1.00 93.44 95 THR A C 1
ATOM 672 O O . THR A 1 95 ? 3.806 2.513 18.283 1.00 93.44 95 THR A O 1
ATOM 675 N N . GLY A 1 96 ? 4.241 3.270 16.210 1.00 88.25 96 GLY A N 1
ATOM 676 C CA . GLY A 1 96 ? 3.504 4.527 16.355 1.00 88.25 96 GLY A CA 1
ATOM 677 C C . GLY A 1 96 ? 2.000 4.336 16.581 1.00 88.25 96 GLY A C 1
ATOM 678 O O . GLY A 1 96 ? 1.409 5.051 17.389 1.00 88.25 96 GLY A O 1
ATOM 679 N N . ILE A 1 97 ? 1.397 3.345 15.916 1.00 90.12 97 ILE A N 1
ATOM 680 C CA . ILE A 1 97 ? -0.043 3.033 15.999 1.00 90.12 97 ILE A CA 1
ATOM 681 C C . ILE A 1 97 ? -0.410 2.331 17.312 1.00 90.12 97 ILE A C 1
ATOM 683 O O . ILE A 1 97 ? -1.502 2.537 17.838 1.00 90.12 97 ILE A O 1
ATOM 687 N N . GLY A 1 98 ? 0.484 1.508 17.871 1.00 80.44 98 GLY A N 1
ATOM 688 C CA . GLY A 1 98 ? 0.218 0.732 19.092 1.00 80.44 98 GLY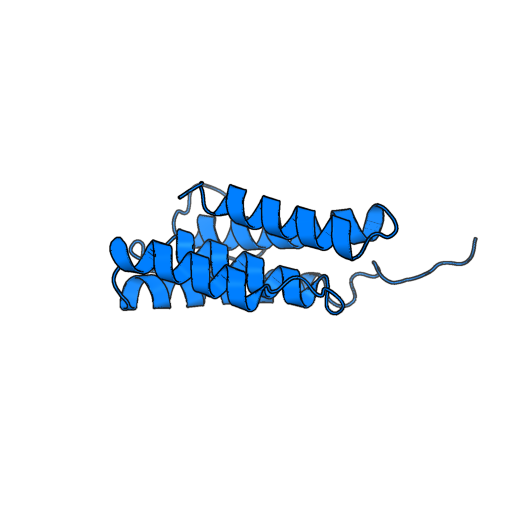 A CA 1
ATOM 689 C C . GLY A 1 98 ? -0.188 1.567 20.314 1.00 80.44 98 GLY A C 1
ATOM 690 O O . GLY A 1 98 ? -0.750 1.028 21.264 1.00 80.44 98 GLY A O 1
ATOM 691 N N . ALA A 1 99 ? 0.061 2.880 20.291 1.00 81.62 99 ALA A N 1
ATOM 692 C CA . ALA A 1 99 ? -0.380 3.816 21.320 1.00 81.62 99 ALA A CA 1
ATOM 693 C C . ALA A 1 99 ? -1.850 4.270 21.176 1.00 81.62 99 ALA A C 1
ATOM 695 O O . ALA A 1 99 ? -2.420 4.764 22.147 1.00 81.62 99 ALA A O 1
ATOM 696 N N . SER A 1 100 ? -2.457 4.136 19.991 1.00 86.12 100 SER A N 1
ATOM 697 C CA . SER A 1 100 ? -3.787 4.675 19.657 1.00 86.12 100 SER A CA 1
ATOM 698 C C . SER A 1 100 ? -4.814 3.627 19.218 1.00 86.12 100 SER A C 1
ATOM 700 O O . SER A 1 100 ? -5.996 3.955 19.137 1.00 86.12 100 SER A O 1
ATOM 702 N N . ALA A 1 101 ? -4.400 2.382 18.964 1.00 93.12 101 ALA A N 1
ATOM 703 C CA . ALA A 1 101 ? -5.285 1.289 18.566 1.00 93.12 101 ALA A CA 1
ATOM 704 C C . ALA A 1 101 ? -4.938 -0.019 19.290 1.00 93.12 101 ALA A C 1
ATOM 706 O O . ALA A 1 101 ? -3.781 -0.305 19.603 1.00 93.12 101 ALA A O 1
ATOM 707 N N . SER A 1 102 ? -5.948 -0.849 19.531 1.00 95.88 102 SER A N 1
ATOM 708 C CA . SER A 1 102 ? -5.773 -2.183 20.099 1.00 95.88 102 SER A CA 1
ATOM 709 C C . SER A 1 102 ? -5.119 -3.148 19.104 1.00 95.88 102 SER A C 1
ATOM 711 O O . SER A 1 102 ? -5.201 -2.993 17.884 1.00 95.88 102 SER A O 1
ATOM 713 N N . ALA A 1 103 ? -4.528 -4.228 19.622 1.00 95.38 103 ALA A N 1
ATOM 714 C CA . ALA A 1 103 ? -3.936 -5.274 18.789 1.00 95.38 103 ALA A CA 1
ATOM 715 C C . ALA A 1 103 ? -4.939 -5.891 17.791 1.00 95.38 103 ALA A C 1
ATOM 717 O O . ALA A 1 103 ? -4.552 -6.268 16.687 1.00 95.38 103 ALA A O 1
ATOM 718 N N . ALA A 1 104 ? -6.224 -5.971 18.156 1.00 96.38 104 ALA A N 1
ATOM 719 C CA . ALA A 1 104 ? -7.273 -6.483 17.278 1.00 96.38 104 ALA A CA 1
ATOM 720 C C . ALA A 1 104 ? -7.573 -5.520 16.116 1.00 96.38 104 ALA A C 1
ATOM 722 O O . ALA A 1 104 ? -7.712 -5.957 14.976 1.00 96.38 104 ALA A O 1
ATOM 723 N N . GLU A 1 105 ? -7.619 -4.215 16.385 1.00 97.31 105 GLU A N 1
ATOM 724 C CA . GLU A 1 105 ? -7.846 -3.180 15.368 1.00 97.31 105 GLU A CA 1
ATOM 725 C C . GLU A 1 105 ? -6.660 -3.078 14.403 1.00 97.31 105 GLU A C 1
ATOM 727 O O . GLU A 1 105 ? -6.857 -2.968 13.192 1.00 97.31 105 GLU A O 1
ATOM 732 N N . ILE A 1 106 ? -5.432 -3.203 14.919 1.00 97.19 106 ILE A N 1
ATOM 733 C CA . ILE A 1 106 ? -4.208 -3.301 14.112 1.00 97.19 106 ILE A CA 1
ATOM 734 C C . ILE A 1 106 ? -4.240 -4.566 13.245 1.00 97.19 106 ILE A C 1
ATOM 736 O O . ILE A 1 106 ? -3.988 -4.503 12.045 1.00 97.19 106 ILE A O 1
ATOM 740 N N . ALA A 1 107 ? -4.596 -5.724 13.810 1.00 97.12 107 ALA A N 1
ATOM 741 C CA . ALA A 1 107 ? -4.691 -6.967 13.045 1.00 97.12 107 ALA A CA 1
ATOM 742 C C . ALA A 1 107 ? -5.762 -6.901 11.939 1.00 97.12 107 ALA A C 1
ATOM 744 O O . ALA A 1 107 ? -5.535 -7.405 10.837 1.00 97.12 107 ALA A O 1
ATOM 745 N N . ALA A 1 108 ? -6.899 -6.253 12.208 1.00 97.81 108 ALA A N 1
ATOM 746 C CA . ALA A 1 108 ? -7.943 -6.023 11.215 1.00 97.81 108 ALA A CA 1
ATOM 747 C C . ALA A 1 108 ? -7.464 -5.084 10.095 1.00 97.81 108 ALA A C 1
ATOM 749 O O . ALA A 1 108 ? -7.628 -5.411 8.920 1.00 97.81 108 ALA A O 1
ATOM 750 N N . GLY A 1 109 ? -6.805 -3.972 10.443 1.00 98.25 109 GLY A N 1
ATOM 751 C CA . GLY A 1 109 ? -6.208 -3.052 9.469 1.00 98.25 109 GLY A CA 1
ATOM 752 C C . GLY A 1 109 ? -5.182 -3.754 8.580 1.00 98.25 109 GLY A C 1
ATOM 753 O O . GLY A 1 109 ? -5.280 -3.708 7.355 1.00 98.25 109 GLY A O 1
ATOM 754 N N . LYS A 1 110 ? -4.273 -4.529 9.182 1.00 98.44 110 LYS A N 1
ATOM 755 C CA . LYS A 1 110 ? -3.330 -5.394 8.464 1.00 98.44 110 LYS A CA 1
ATOM 756 C C . LYS A 1 110 ? -4.019 -6.303 7.449 1.00 98.44 110 LYS A C 1
ATOM 758 O O . LYS A 1 110 ? -3.568 -6.376 6.309 1.00 98.44 110 LYS A O 1
ATOM 763 N N . ALA A 1 111 ? -5.079 -7.011 7.838 1.00 98.44 111 ALA A N 1
ATOM 764 C CA . ALA A 1 111 ? -5.779 -7.919 6.930 1.00 98.44 111 ALA A CA 1
ATOM 765 C C . ALA A 1 111 ? -6.333 -7.183 5.697 1.00 98.44 111 ALA A C 1
ATOM 767 O O . ALA A 1 111 ? -6.150 -7.654 4.573 1.00 98.44 111 ALA A O 1
ATOM 768 N N . VAL A 1 112 ? -6.926 -6.001 5.902 1.00 98.62 112 VAL A N 1
ATOM 769 C CA . VAL A 1 112 ? -7.432 -5.137 4.825 1.00 98.62 112 VAL A CA 1
ATOM 770 C C . VAL A 1 112 ? -6.304 -4.669 3.908 1.00 98.62 112 VAL A C 1
ATOM 772 O O . VAL A 1 112 ? -6.380 -4.865 2.696 1.00 98.62 112 VAL A O 1
ATOM 775 N N . GLY A 1 113 ? -5.236 -4.108 4.481 1.00 98.75 113 GLY A N 1
ATOM 776 C CA . GLY A 1 113 ? -4.113 -3.572 3.714 1.00 98.75 113 GLY A CA 1
ATOM 777 C C . GLY A 1 113 ? -3.448 -4.621 2.825 1.00 98.75 113 GLY A C 1
ATOM 778 O O . GLY A 1 113 ? -3.217 -4.386 1.640 1.00 98.75 113 GLY A O 1
ATOM 779 N N . ARG A 1 114 ? -3.215 -5.826 3.363 1.00 98.81 114 ARG A N 1
ATOM 780 C CA . ARG A 1 114 ? -2.620 -6.931 2.594 1.00 98.81 114 ARG A CA 1
ATOM 781 C C . ARG A 1 114 ? -3.521 -7.417 1.465 1.00 98.81 114 ARG A C 1
ATOM 783 O O . ARG A 1 114 ? -3.024 -7.733 0.388 1.00 98.81 114 ARG A O 1
ATOM 790 N N . ALA A 1 115 ? -4.831 -7.482 1.696 1.00 98.81 115 ALA A N 1
ATOM 791 C CA . ALA A 1 115 ? -5.781 -7.873 0.661 1.00 98.81 115 ALA A CA 1
ATOM 792 C C . ALA A 1 115 ? -5.835 -6.839 -0.480 1.00 98.81 115 ALA A C 1
ATOM 794 O O . ALA A 1 115 ? -5.829 -7.228 -1.649 1.00 98.81 115 ALA A O 1
ATOM 795 N N . ALA A 1 116 ? -5.802 -5.542 -0.159 1.00 98.81 116 ALA A N 1
ATOM 796 C CA . ALA A 1 116 ? -5.747 -4.473 -1.156 1.00 98.81 116 ALA A CA 1
ATOM 797 C C . ALA A 1 116 ? -4.435 -4.495 -1.968 1.00 98.81 116 ALA A C 1
ATOM 799 O O . ALA A 1 116 ? -4.470 -4.446 -3.200 1.00 98.81 116 ALA A O 1
ATOM 800 N N . ALA A 1 117 ? -3.283 -4.657 -1.304 1.00 98.88 117 ALA A N 1
ATOM 801 C CA . ALA A 1 117 ? -1.991 -4.822 -1.978 1.00 98.88 117 ALA A CA 1
ATOM 802 C C . ALA A 1 117 ? -1.981 -6.039 -2.912 1.00 98.88 117 ALA A C 1
ATOM 804 O O . ALA A 1 117 ? -1.576 -5.936 -4.070 1.00 98.88 117 ALA A O 1
ATOM 805 N N . LEU A 1 118 ? -2.480 -7.185 -2.439 1.00 98.81 118 LEU A N 1
ATOM 806 C CA . LEU A 1 118 ? -2.566 -8.401 -3.242 1.00 98.81 118 LEU A CA 1
ATOM 807 C C . LEU A 1 118 ? -3.419 -8.189 -4.499 1.00 98.81 118 LEU A C 1
ATOM 809 O O . LEU A 1 118 ? -2.988 -8.570 -5.588 1.00 98.81 118 LEU A O 1
ATOM 813 N N . ALA A 1 119 ? -4.590 -7.559 -4.371 1.00 98.75 119 ALA A N 1
ATOM 814 C CA . ALA A 1 119 ? -5.463 -7.268 -5.507 1.00 98.75 119 ALA A CA 1
ATOM 815 C C . ALA A 1 119 ? -4.773 -6.364 -6.543 1.00 98.75 119 ALA A C 1
ATOM 817 O O . ALA A 1 119 ? -4.837 -6.636 -7.745 1.00 98.75 119 ALA A O 1
ATOM 818 N N . MET A 1 120 ? -4.053 -5.332 -6.087 1.00 98.69 120 MET A N 1
ATOM 819 C CA . MET A 1 120 ? -3.266 -4.466 -6.964 1.00 98.69 120 MET A CA 1
ATOM 820 C C . MET A 1 120 ? -2.175 -5.247 -7.703 1.00 98.69 120 MET A C 1
ATOM 822 O O . MET A 1 120 ? -2.104 -5.194 -8.932 1.00 98.69 120 MET A O 1
ATOM 826 N N . VAL A 1 121 ? -1.347 -6.002 -6.978 1.00 98.38 121 VAL A N 1
ATOM 827 C CA . VAL A 1 121 ? -0.238 -6.775 -7.559 1.00 98.38 121 VAL A CA 1
ATOM 828 C C . VAL A 1 121 ? -0.757 -7.805 -8.563 1.00 98.38 121 VAL A C 1
ATOM 830 O O . VAL A 1 121 ? -0.234 -7.897 -9.674 1.00 98.38 121 VAL A O 1
ATOM 833 N N . GLN A 1 122 ? -1.832 -8.525 -8.235 1.00 98.19 122 GLN A N 1
ATOM 834 C CA . GLN A 1 122 ? -2.457 -9.483 -9.150 1.00 98.19 122 GLN A CA 1
ATOM 835 C C . GLN A 1 122 ? -2.972 -8.806 -10.417 1.00 98.19 122 GLN A C 1
ATOM 837 O O . GLN A 1 122 ? -2.698 -9.280 -11.517 1.00 98.19 122 GLN A O 1
ATOM 842 N N . LYS A 1 123 ? -3.658 -7.663 -10.290 1.00 97.62 123 LYS A N 1
ATOM 843 C CA . LYS A 1 123 ? -4.166 -6.919 -11.449 1.00 97.62 123 LYS A CA 1
ATOM 844 C C . LYS A 1 123 ? -3.051 -6.446 -12.381 1.00 97.62 123 LYS A C 1
ATOM 846 O O . LYS A 1 123 ? -3.294 -6.257 -13.570 1.00 97.62 123 LYS A O 1
ATOM 851 N N . ARG A 1 124 ? -1.861 -6.212 -11.829 1.00 96.19 124 ARG A N 1
ATOM 852 C CA . ARG A 1 124 ? -0.673 -5.740 -12.543 1.00 96.19 124 ARG A CA 1
ATOM 853 C C . ARG A 1 124 ? 0.260 -6.855 -13.013 1.00 96.19 124 ARG A C 1
ATOM 855 O O . ARG A 1 124 ? 1.203 -6.584 -13.750 1.00 96.19 124 ARG A O 1
ATOM 862 N N . THR A 1 125 ? 0.017 -8.098 -12.616 1.00 94.12 125 THR A N 1
ATOM 863 C CA . THR A 1 125 ? 0.818 -9.237 -13.069 1.00 94.12 125 THR A CA 1
ATOM 864 C C . THR A 1 125 ? 0.516 -9.511 -14.541 1.00 94.12 125 THR A C 1
ATOM 866 O O . THR A 1 125 ? -0.633 -9.749 -14.901 1.00 94.12 125 THR A O 1
ATOM 869 N N . GLY A 1 126 ? 1.545 -9.476 -15.393 1.00 90.50 126 GLY A N 1
ATOM 870 C CA . GLY A 1 126 ? 1.398 -9.728 -16.830 1.00 90.50 126 GLY A CA 1
ATOM 871 C C . GLY A 1 126 ? 0.628 -8.639 -17.588 1.00 90.50 126 GLY A C 1
ATOM 872 O O . GLY A 1 126 ? 0.039 -8.928 -18.625 1.00 90.50 126 GLY A O 1
ATOM 873 N N . ASP A 1 127 ? 0.618 -7.396 -17.092 1.00 92.56 127 ASP A N 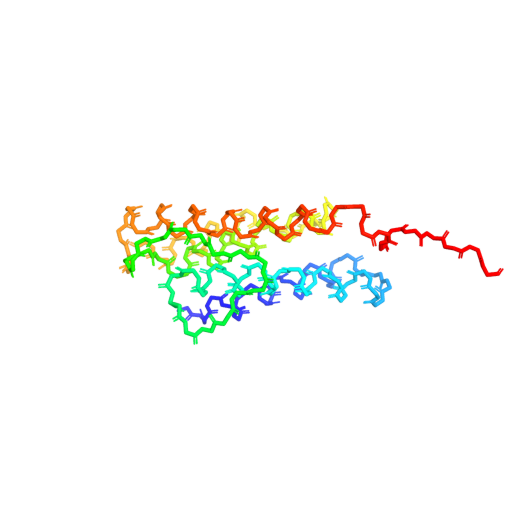1
ATOM 874 C CA . ASP A 1 127 ? -0.074 -6.266 -17.737 1.00 92.56 127 ASP A CA 1
ATOM 875 C C . ASP A 1 127 ? 0.681 -5.671 -18.944 1.00 92.56 127 ASP A C 1
ATOM 877 O O . ASP A 1 127 ? 0.275 -4.642 -19.482 1.00 92.56 127 ASP A O 1
ATOM 881 N N . GLY A 1 128 ? 1.780 -6.305 -19.365 1.00 91.06 128 GLY A N 1
ATOM 882 C CA . GLY A 1 128 ? 2.597 -5.897 -20.505 1.00 91.06 128 GLY A CA 1
ATOM 883 C C . GLY A 1 128 ? 3.507 -4.696 -20.240 1.00 91.06 128 GLY A C 1
ATOM 884 O O . GLY A 1 128 ? 4.160 -4.219 -21.165 1.00 91.06 128 GLY A O 1
ATOM 885 N N . SER A 1 129 ? 3.569 -4.194 -19.003 1.00 87.44 129 SER A N 1
ATOM 886 C CA . SER A 1 129 ? 4.414 -3.043 -18.643 1.00 87.44 129 SER A CA 1
ATOM 887 C C . SER A 1 129 ? 5.919 -3.323 -18.693 1.00 87.44 129 SER A C 1
ATOM 889 O O . SER A 1 129 ? 6.715 -2.388 -18.754 1.00 87.44 129 SER A O 1
ATOM 891 N N . ASP A 1 130 ? 6.305 -4.595 -18.672 1.00 84.00 130 ASP A N 1
ATOM 892 C CA . ASP A 1 130 ? 7.671 -5.099 -18.776 1.00 84.00 130 ASP A CA 1
ATOM 893 C C . ASP A 1 130 ? 8.065 -5.482 -20.214 1.00 84.00 130 ASP A C 1
ATOM 895 O O . ASP A 1 130 ? 9.213 -5.853 -20.469 1.00 84.00 130 ASP A O 1
ATOM 899 N N . VAL A 1 131 ? 7.139 -5.370 -21.174 1.00 85.44 131 VAL A N 1
ATOM 900 C CA . VAL A 1 131 ? 7.402 -5.705 -22.575 1.00 85.44 131 VAL A CA 1
ATOM 901 C C . VAL A 1 131 ? 8.283 -4.630 -23.203 1.00 85.44 131 VAL A C 1
ATOM 903 O O . VAL A 1 131 ? 7.860 -3.496 -23.427 1.00 85.44 131 VAL A O 1
ATOM 906 N N . ASN A 1 132 ? 9.511 -5.010 -23.548 1.00 78.19 132 ASN A N 1
ATOM 907 C CA . ASN A 1 132 ? 10.397 -4.177 -24.348 1.00 78.19 132 ASN A CA 1
ATOM 908 C C . ASN A 1 132 ? 10.112 -4.408 -25.839 1.00 78.19 132 ASN A C 1
ATOM 910 O O . ASN A 1 132 ? 10.433 -5.470 -26.379 1.00 78.19 132 ASN A O 1
ATOM 914 N N . LEU A 1 133 ? 9.487 -3.431 -26.498 1.00 76.25 133 LEU A N 1
ATOM 915 C CA . LEU A 1 133 ? 9.217 -3.492 -27.933 1.00 76.25 133 LEU A CA 1
ATOM 916 C C . LEU A 1 133 ? 10.400 -2.897 -28.714 1.00 76.25 133 LEU A C 1
ATOM 918 O O . LEU A 1 133 ? 10.808 -1.774 -28.413 1.00 76.25 133 LEU A O 1
ATOM 922 N N . PRO A 1 134 ? 10.949 -3.604 -29.717 1.00 76.81 134 PRO A N 1
ATOM 923 C CA . PRO A 1 134 ? 11.925 -3.010 -30.619 1.00 76.81 134 PRO A CA 1
ATOM 924 C C . PRO A 1 134 ? 11.264 -1.882 -31.426 1.00 76.81 134 PRO A C 1
ATOM 926 O O . PRO A 1 134 ? 10.147 -2.049 -31.921 1.00 76.81 134 PRO A O 1
ATOM 929 N N . TYR A 1 135 ? 11.958 -0.747 -31.523 1.00 65.94 135 TYR A N 1
ATOM 930 C CA . TYR A 1 135 ? 11.621 0.354 -32.430 1.00 65.94 135 TYR A CA 1
ATOM 931 C C . TYR A 1 135 ? 12.205 0.097 -33.821 1.00 65.94 135 TYR A C 1
ATOM 933 O O . TYR A 1 135 ? 13.381 -0.337 -33.882 1.00 65.94 135 TYR A O 1
#

pLDDT: mean 94.47, std 7.19, range [49.19, 98.88]

Secondary structure (DSSP, 8-state):
---HHHHHHHHHHHHHHHH---HHHHHHHHHHHHHHHHHHHHHHS--S--SS------TTS-HHHHHHHHHHHHHHHH-TT--S-HHHHHHHHHHHHTTTS-HHHHHHHHHHHHHHHHHHHHHHTTSSTT-----